Protein AF-A0A822H1P5-F1 (afdb_monomer)

Sequence (115 aa):
YIEQLISQLDALVQLPSNQDQSNKSPPELISCQTMAIGFVNLLNRLKKLLINYRNDIESLKEHCQMLTEQFRQLSEQDISQIDSTQTVLIQSHPLRLQVNHHPQSAFKPIKPDMD

Structure (mmCIF, N/CA/C/O backbone):
data_AF-A0A822H1P5-F1
#
_entry.id   AF-A0A822H1P5-F1
#
loop_
_atom_site.group_PDB
_atom_site.id
_atom_site.type_symbol
_atom_site.label_atom_id
_atom_site.label_alt_id
_atom_site.label_comp_id
_atom_site.label_asym_id
_atom_site.label_entity_id
_atom_site.label_seq_id
_atom_site.pdbx_PDB_ins_code
_atom_site.Cartn_x
_atom_site.Cartn_y
_atom_site.Cartn_z
_atom_site.occupancy
_atom_site.B_iso_or_equiv
_atom_site.auth_seq_id
_atom_site.auth_comp_id
_atom_site.auth_asym_id
_atom_site.auth_atom_id
_atom_site.pdbx_PDB_model_num
ATOM 1 N N . TYR A 1 1 ? -3.559 -3.589 -8.417 1.00 77.06 1 TYR A N 1
ATOM 2 C CA . TYR A 1 1 ? -3.377 -2.437 -9.329 1.00 77.06 1 TYR A CA 1
ATOM 3 C C . TYR A 1 1 ? -1.927 -1.947 -9.363 1.00 77.06 1 TYR A C 1
ATOM 5 O O . TYR A 1 1 ? -1.322 -2.041 -10.420 1.00 77.06 1 TYR A O 1
ATOM 13 N N . ILE A 1 2 ? -1.317 -1.514 -8.243 1.00 73.00 2 ILE A N 1
ATOM 14 C CA . ILE A 1 2 ? 0.098 -1.061 -8.227 1.00 73.00 2 ILE A CA 1
ATOM 15 C C . ILE A 1 2 ? 1.067 -2.137 -8.756 1.00 73.00 2 ILE A C 1
ATOM 17 O O . ILE A 1 2 ? 1.948 -1.83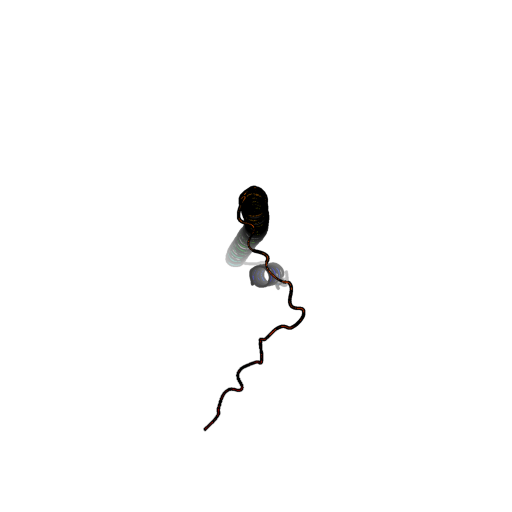1 -9.550 1.00 73.00 2 ILE A O 1
ATOM 21 N N . GLU A 1 3 ? 0.864 -3.404 -8.391 1.00 72.81 3 GLU A N 1
ATOM 22 C CA . GLU A 1 3 ? 1.672 -4.530 -8.894 1.00 72.81 3 GLU A CA 1
ATOM 23 C C . GLU A 1 3 ? 1.594 -4.707 -10.417 1.00 72.81 3 GLU A C 1
ATOM 25 O O . GLU A 1 3 ? 2.609 -4.955 -11.062 1.00 72.81 3 GLU A O 1
ATOM 30 N N . GLN A 1 4 ? 0.409 -4.523 -11.008 1.00 74.31 4 GLN A N 1
ATOM 31 C CA . GLN A 1 4 ? 0.233 -4.572 -12.463 1.00 74.31 4 GLN A CA 1
ATOM 32 C C . GLN A 1 4 ? 0.970 -3.414 -13.137 1.00 74.31 4 GLN A C 1
ATOM 34 O O . GLN A 1 4 ? 1.609 -3.616 -14.165 1.00 74.31 4 GLN A O 1
ATOM 39 N N . LEU A 1 5 ? 0.939 -2.223 -12.532 1.00 75.88 5 LEU A N 1
ATOM 40 C CA . LEU A 1 5 ? 1.655 -1.059 -13.047 1.00 75.88 5 LEU A CA 1
ATOM 41 C C . LEU A 1 5 ? 3.179 -1.260 -12.984 1.00 75.88 5 LEU A C 1
ATOM 43 O O . LEU A 1 5 ? 3.880 -0.947 -13.939 1.00 75.88 5 LEU A O 1
ATOM 47 N N . ILE A 1 6 ? 3.692 -1.846 -11.896 1.00 75.94 6 ILE A N 1
ATOM 48 C CA . ILE A 1 6 ? 5.111 -2.221 -11.771 1.00 75.94 6 ILE A CA 1
ATOM 49 C C . ILE A 1 6 ? 5.497 -3.248 -12.844 1.00 75.94 6 ILE A C 1
ATOM 51 O O . ILE A 1 6 ? 6.521 -3.086 -13.501 1.00 75.94 6 ILE A O 1
ATOM 55 N N . SER A 1 7 ? 4.664 -4.268 -13.060 1.00 74.06 7 SER A N 1
ATOM 56 C CA . SER A 1 7 ? 4.905 -5.296 -14.078 1.00 74.06 7 SER A CA 1
ATOM 57 C C . SER A 1 7 ? 4.901 -4.725 -15.505 1.00 74.06 7 SER A C 1
ATOM 59 O O . SER A 1 7 ? 5.748 -5.097 -16.315 1.00 74.06 7 SER A O 1
ATOM 61 N N . GLN A 1 8 ? 4.016 -3.768 -15.805 1.00 74.50 8 GLN A N 1
ATOM 62 C CA . GLN A 1 8 ? 4.011 -3.049 -17.084 1.00 74.50 8 GLN A CA 1
ATOM 63 C C . GLN A 1 8 ? 5.269 -2.190 -17.271 1.00 74.50 8 GLN A C 1
ATOM 65 O O . GLN A 1 8 ? 5.820 -2.149 -18.370 1.00 74.50 8 GLN A O 1
ATOM 70 N N . LEU A 1 9 ? 5.760 -1.543 -16.208 1.00 79.12 9 LEU A N 1
ATOM 71 C CA . LEU A 1 9 ? 7.025 -0.803 -16.253 1.00 79.12 9 LEU A CA 1
ATOM 72 C C . LEU A 1 9 ? 8.216 -1.731 -16.518 1.00 79.12 9 LEU A C 1
ATOM 74 O O . LEU A 1 9 ? 9.082 -1.380 -17.313 1.00 79.12 9 LEU A O 1
ATOM 78 N N . ASP A 1 10 ? 8.240 -2.923 -15.920 1.00 76.06 10 ASP A N 1
ATOM 79 C CA . ASP A 1 10 ? 9.287 -3.916 -16.185 1.00 76.06 10 ASP A CA 1
ATOM 80 C C . ASP A 1 10 ? 9.286 -4.396 -17.638 1.00 76.06 10 ASP A C 1
ATOM 82 O O . ASP A 1 10 ? 10.348 -4.473 -18.256 1.00 76.06 10 ASP A O 1
ATOM 86 N N . ALA A 1 11 ? 8.108 -4.643 -18.214 1.00 76.31 11 ALA A N 1
ATOM 87 C CA . ALA A 1 11 ? 7.982 -5.014 -19.622 1.00 76.31 11 ALA A CA 1
ATOM 88 C C . ALA A 1 11 ? 8.484 -3.905 -20.565 1.00 76.31 11 ALA A C 1
ATOM 90 O O . ALA A 1 11 ? 9.135 -4.192 -21.568 1.00 76.31 11 ALA A O 1
ATOM 91 N N . LEU A 1 12 ? 8.236 -2.635 -20.225 1.00 71.75 12 LEU A N 1
ATOM 92 C CA . LEU A 1 12 ? 8.722 -1.487 -20.997 1.00 71.75 12 LEU A CA 1
ATOM 93 C C . LEU A 1 12 ? 10.243 -1.308 -20.903 1.00 71.75 12 LEU A C 1
ATOM 95 O O . LEU A 1 12 ? 10.866 -0.893 -21.876 1.00 71.75 12 LEU A O 1
ATOM 99 N N . VAL A 1 13 ? 10.848 -1.633 -19.757 1.00 71.06 13 VAL A N 1
ATOM 100 C CA . VAL A 1 13 ? 12.308 -1.586 -19.561 1.00 71.06 13 VAL A CA 1
ATOM 101 C C . VAL A 1 13 ? 13.019 -2.746 -20.274 1.00 71.06 13 VAL A C 1
ATOM 103 O O . VAL A 1 13 ? 14.172 -2.593 -20.669 1.00 71.06 13 VAL A O 1
ATOM 106 N N . GLN A 1 14 ? 12.347 -3.887 -20.465 1.00 67.25 14 GLN A N 1
ATOM 107 C CA . GLN A 1 14 ? 12.899 -5.074 -21.134 1.00 67.25 14 GLN A CA 1
ATOM 108 C C . GLN A 1 14 ? 12.685 -5.122 -22.653 1.00 67.25 14 GLN A C 1
ATOM 110 O O . GLN A 1 14 ? 13.162 -6.064 -23.287 1.00 67.25 14 GLN A O 1
ATOM 115 N N . LEU A 1 15 ? 11.992 -4.145 -23.252 1.00 64.12 15 LEU A N 1
ATOM 116 C CA . LEU A 1 15 ? 11.840 -4.080 -24.708 1.00 64.12 15 LEU A CA 1
ATOM 117 C C . LEU A 1 15 ? 13.233 -4.112 -25.361 1.00 64.12 15 LEU A C 1
ATOM 119 O O . LEU A 1 15 ? 14.041 -3.216 -25.101 1.00 64.12 15 LEU A O 1
ATOM 123 N N . PRO A 1 16 ? 13.546 -5.138 -26.176 1.00 53.16 16 PRO A N 1
ATOM 124 C CA . PRO A 1 16 ? 14.862 -5.262 -26.765 1.00 53.16 16 PRO A CA 1
ATOM 125 C C . PRO A 1 16 ? 15.099 -4.052 -27.658 1.00 53.16 16 PRO A C 1
ATOM 127 O O . PRO A 1 16 ? 14.288 -3.723 -28.527 1.00 53.16 16 PRO A O 1
ATOM 130 N N . SER A 1 17 ? 16.236 -3.400 -27.443 1.00 55.50 17 SER A N 1
ATOM 131 C CA . SER A 1 17 ? 16.835 -2.475 -28.390 1.00 55.50 17 SER A CA 1
ATOM 132 C C . SER A 1 17 ? 17.109 -3.252 -29.682 1.00 55.50 17 SER A C 1
ATOM 134 O O . SER A 1 17 ? 18.214 -3.750 -29.878 1.00 55.50 17 SER A O 1
ATOM 136 N N . ASN A 1 18 ? 16.102 -3.423 -30.544 1.00 47.53 18 ASN A N 1
ATOM 137 C CA . ASN A 1 18 ? 16.271 -3.921 -31.906 1.00 47.53 18 ASN A CA 1
ATOM 138 C C . ASN A 1 18 ? 17.115 -2.892 -32.663 1.00 47.53 18 ASN A C 1
ATOM 140 O O . ASN A 1 18 ? 16.602 -1.997 -33.329 1.00 47.53 18 ASN A O 1
ATOM 144 N N . GLN A 1 19 ? 18.427 -2.985 -32.498 1.00 47.03 19 GLN A N 1
ATOM 145 C CA . GLN A 1 19 ? 19.407 -2.312 -33.321 1.00 47.03 19 GLN A CA 1
ATOM 146 C C . GLN A 1 19 ? 20.420 -3.366 -33.731 1.00 47.03 19 GLN A C 1
ATOM 148 O O . GLN A 1 19 ? 21.390 -3.636 -33.024 1.00 47.03 19 GLN A O 1
ATOM 153 N N . ASP A 1 20 ? 20.149 -3.960 -34.892 1.00 49.91 20 ASP A N 1
ATOM 154 C CA . ASP A 1 20 ? 21.178 -4.482 -35.780 1.00 49.91 20 ASP A CA 1
ATOM 155 C C . ASP A 1 20 ? 22.349 -3.490 -35.789 1.00 49.91 20 ASP A C 1
ATOM 157 O O . ASP A 1 20 ? 22.258 -2.383 -36.325 1.00 49.91 20 ASP A O 1
ATOM 161 N N . GLN A 1 21 ? 23.450 -3.864 -35.137 1.00 50.34 21 GLN A N 1
ATOM 162 C CA . GLN A 1 21 ? 24.689 -3.089 -35.077 1.00 50.34 21 GLN A CA 1
ATOM 163 C C . GLN A 1 21 ? 25.482 -3.232 -36.383 1.00 50.34 21 GLN A C 1
ATOM 165 O O . GLN A 1 21 ? 26.663 -3.573 -36.387 1.00 50.34 21 GLN A O 1
ATOM 170 N N . SER A 1 22 ? 24.834 -2.984 -37.515 1.00 50.25 22 SER A N 1
ATOM 171 C CA . SER A 1 22 ? 25.452 -3.056 -38.831 1.00 50.25 22 SER A CA 1
ATOM 172 C C . SER A 1 22 ? 25.399 -1.681 -39.491 1.00 50.25 22 SER A C 1
ATOM 174 O O . SER A 1 22 ? 24.389 -1.291 -40.069 1.00 50.25 22 SER A O 1
ATOM 176 N N . ASN A 1 23 ? 26.556 -1.015 -39.451 1.00 51.44 23 ASN A N 1
ATOM 177 C CA . ASN A 1 23 ? 26.976 0.158 -40.227 1.00 51.44 23 ASN A CA 1
ATOM 178 C C . ASN A 1 23 ? 26.650 1.551 -39.655 1.00 51.44 23 ASN A C 1
ATOM 180 O O . ASN A 1 23 ? 25.568 2.090 -39.833 1.00 51.44 23 ASN A O 1
ATOM 184 N N . LYS A 1 24 ? 27.690 2.149 -39.045 1.00 56.41 24 LYS A N 1
ATOM 185 C CA . LYS A 1 24 ? 27.957 3.592 -38.853 1.00 56.41 24 LYS A CA 1
ATOM 186 C C . LYS A 1 24 ? 26.716 4.491 -38.729 1.00 56.41 24 LYS A C 1
ATOM 188 O O . LYS A 1 24 ? 26.223 5.040 -39.708 1.00 56.41 24 LYS A O 1
ATOM 193 N N . SER A 1 25 ? 26.289 4.716 -37.495 1.00 55.94 25 SER A N 1
ATOM 194 C CA . SER A 1 25 ? 25.139 5.554 -37.167 1.00 55.94 25 SER A CA 1
ATOM 195 C C . SER A 1 25 ? 25.461 7.067 -37.216 1.00 55.94 25 SER A C 1
ATOM 197 O O . SER A 1 25 ? 26.453 7.480 -36.613 1.00 55.94 25 SER A O 1
ATOM 199 N N . PRO A 1 26 ? 24.638 7.915 -37.868 1.00 59.31 26 PRO A N 1
ATOM 200 C CA . PRO A 1 26 ? 24.741 9.382 -37.835 1.00 59.31 26 PRO A CA 1
ATOM 201 C C . PRO A 1 26 ? 24.557 9.954 -36.410 1.00 59.31 26 PRO A C 1
ATOM 203 O O . PRO A 1 26 ? 24.000 9.266 -35.551 1.00 59.31 26 PRO A O 1
ATOM 206 N N . PRO A 1 27 ? 24.936 11.222 -36.136 1.00 60.44 27 PRO A N 1
ATOM 207 C CA . PRO A 1 27 ? 24.768 11.866 -34.820 1.00 60.44 27 PRO A CA 1
ATOM 208 C C . PRO A 1 27 ? 23.331 11.823 -34.257 1.00 60.44 27 PRO A C 1
ATOM 210 O O . PRO A 1 27 ? 23.144 11.823 -33.041 1.00 60.44 27 PRO A O 1
ATOM 213 N N . GLU A 1 28 ? 22.316 11.711 -35.114 1.00 59.31 28 GLU A N 1
ATOM 214 C CA . GLU A 1 28 ? 20.903 11.558 -34.730 1.00 59.31 28 GLU A CA 1
ATOM 215 C C . GLU A 1 28 ? 20.600 10.228 -34.016 1.00 59.31 28 GLU A C 1
ATOM 217 O O . GLU A 1 28 ? 19.729 10.159 -33.154 1.00 59.31 28 GLU A O 1
ATOM 222 N N . LEU A 1 29 ? 21.349 9.162 -34.305 1.00 61.62 29 LEU A N 1
ATOM 223 C CA . LEU A 1 29 ? 21.161 7.866 -33.647 1.00 61.62 29 LEU A CA 1
ATOM 224 C C . LEU A 1 29 ? 21.704 7.874 -32.210 1.00 61.62 29 LEU A C 1
ATOM 226 O O . LEU A 1 29 ? 21.119 7.244 -31.330 1.00 61.62 29 LEU A O 1
ATOM 230 N N . ILE A 1 30 ? 22.767 8.643 -31.951 1.00 62.47 30 ILE A N 1
ATOM 231 C CA . ILE A 1 30 ? 23.324 8.845 -30.604 1.00 62.47 30 ILE A CA 1
ATOM 232 C C . ILE A 1 30 ? 22.355 9.673 -29.744 1.00 62.47 30 ILE A C 1
ATOM 234 O O . ILE A 1 30 ? 22.167 9.376 -28.559 1.00 62.47 30 ILE A O 1
ATOM 238 N N . SER A 1 31 ? 21.689 10.680 -30.325 1.00 66.31 31 SER A N 1
ATOM 239 C CA . SER A 1 31 ? 20.685 11.471 -29.598 1.00 66.31 31 SER A CA 1
ATOM 240 C C . SER A 1 31 ? 19.451 10.629 -29.241 1.00 66.31 31 SER A C 1
ATOM 242 O O . SER A 1 31 ? 19.003 10.660 -28.092 1.00 66.31 31 SER A O 1
ATOM 244 N N . CYS A 1 32 ? 18.970 9.787 -30.164 1.00 66.44 32 CYS A N 1
ATOM 245 C CA . CYS A 1 32 ? 17.884 8.836 -29.913 1.00 66.44 32 CYS A CA 1
ATOM 246 C C . CYS A 1 32 ? 18.239 7.800 -28.835 1.00 66.44 32 CYS A C 1
ATOM 248 O O . CYS A 1 32 ? 17.425 7.536 -27.950 1.00 66.44 32 CYS A O 1
ATOM 250 N N . GLN A 1 33 ? 19.462 7.258 -28.845 1.00 68.88 33 GLN A N 1
ATOM 251 C CA . GLN A 1 33 ? 19.938 6.348 -27.794 1.00 68.88 33 GLN A CA 1
ATOM 252 C C . GLN A 1 33 ? 20.005 7.039 -26.423 1.00 68.88 33 GLN A C 1
ATOM 254 O O . GLN A 1 33 ? 19.584 6.467 -25.418 1.00 68.88 33 GLN A O 1
ATOM 259 N N . THR A 1 34 ? 20.461 8.293 -26.374 1.00 75.31 34 THR A N 1
ATOM 260 C CA . THR A 1 34 ? 20.528 9.076 -25.128 1.00 75.31 34 THR A CA 1
ATOM 261 C C . THR A 1 34 ? 19.130 9.342 -24.554 1.00 75.31 34 THR A C 1
ATOM 263 O O . THR A 1 34 ? 18.917 9.188 -23.349 1.00 75.31 34 THR A O 1
ATOM 266 N N . MET A 1 35 ? 18.151 9.669 -25.406 1.00 73.62 35 MET A N 1
ATOM 267 C CA . MET A 1 35 ? 16.749 9.826 -24.997 1.00 73.62 35 MET A CA 1
ATOM 268 C C . MET A 1 35 ? 16.135 8.514 -24.496 1.00 73.62 35 MET A C 1
ATOM 270 O O . MET A 1 35 ? 15.454 8.522 -23.471 1.00 73.62 35 MET A O 1
ATOM 274 N N . ALA A 1 36 ? 16.416 7.385 -25.157 1.00 75.56 36 ALA A N 1
ATOM 275 C CA . ALA A 1 36 ? 15.936 6.070 -24.731 1.00 75.56 36 ALA A CA 1
ATOM 276 C C . ALA A 1 36 ? 16.476 5.680 -23.342 1.00 75.56 36 ALA A C 1
ATOM 278 O O . ALA A 1 36 ? 15.710 5.265 -22.472 1.00 75.56 36 ALA A O 1
ATOM 279 N N . ILE A 1 37 ? 17.771 5.902 -23.088 1.00 76.50 37 ILE A N 1
ATOM 280 C CA . ILE A 1 37 ? 18.382 5.692 -21.764 1.00 76.50 37 ILE A CA 1
ATOM 281 C C . ILE A 1 37 ? 17.734 6.609 -20.714 1.00 76.50 37 ILE A C 1
ATOM 283 O O . ILE A 1 37 ? 17.415 6.168 -19.607 1.00 76.50 37 ILE A O 1
ATOM 287 N N . GLY A 1 38 ? 17.501 7.882 -21.055 1.00 76.75 38 GLY A N 1
ATOM 288 C CA . GLY A 1 38 ? 16.803 8.836 -20.188 1.00 76.75 38 GLY A CA 1
ATOM 289 C C . GLY A 1 38 ? 15.390 8.378 -19.816 1.00 76.75 38 GLY A C 1
ATOM 290 O O . GLY A 1 38 ? 15.001 8.452 -18.649 1.00 76.75 38 GLY A O 1
ATOM 291 N N . PHE A 1 39 ? 14.652 7.833 -20.784 1.00 80.69 39 PHE A N 1
ATOM 292 C CA . PHE A 1 39 ? 13.308 7.302 -20.580 1.00 80.69 39 PHE A CA 1
ATOM 293 C C . PHE A 1 39 ? 13.306 6.070 -19.665 1.00 80.69 39 PHE A C 1
ATOM 295 O O . PHE A 1 39 ? 12.559 6.036 -18.688 1.00 80.69 39 PHE A O 1
ATOM 302 N N . VAL A 1 40 ? 14.206 5.106 -19.890 1.00 80.69 40 VAL A N 1
ATOM 303 C CA . VAL A 1 40 ? 14.365 3.924 -19.019 1.00 80.69 40 VAL A CA 1
ATOM 304 C C . VAL A 1 40 ? 14.694 4.329 -17.578 1.00 80.69 40 VAL A C 1
ATOM 306 O O . VAL A 1 40 ? 14.127 3.789 -16.625 1.00 80.69 40 VAL A O 1
ATOM 309 N N . ASN A 1 41 ? 15.561 5.327 -17.388 1.00 79.44 41 ASN A N 1
ATOM 310 C CA . ASN A 1 41 ? 15.873 5.853 -16.059 1.00 79.44 41 ASN A CA 1
ATOM 311 C C . ASN A 1 41 ? 14.649 6.470 -15.368 1.00 79.44 41 ASN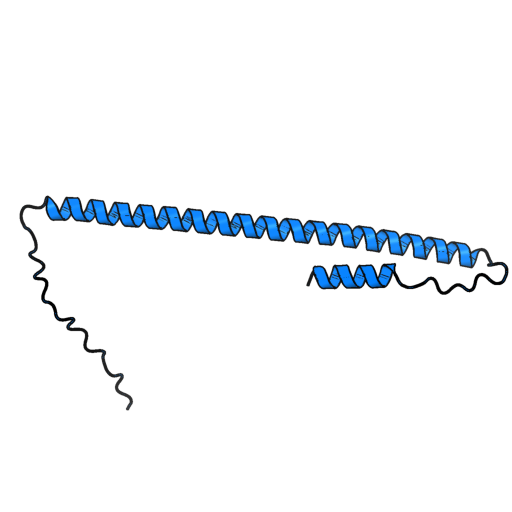 A C 1
ATOM 313 O O . ASN A 1 41 ? 14.475 6.290 -14.159 1.00 79.44 41 ASN A O 1
ATOM 317 N N . LEU A 1 42 ? 13.790 7.170 -16.113 1.00 83.44 42 LEU A N 1
ATOM 318 C CA . LEU A 1 42 ? 12.545 7.722 -15.584 1.00 83.44 42 LEU A CA 1
ATOM 319 C C . LEU A 1 42 ? 11.563 6.611 -15.181 1.00 83.44 42 LEU A C 1
ATOM 321 O O . LEU A 1 42 ? 11.019 6.664 -14.078 1.00 83.44 42 LEU A O 1
ATOM 325 N N . LEU A 1 43 ? 11.397 5.577 -16.015 1.00 85.19 43 LEU A N 1
ATOM 326 C CA . LEU A 1 43 ? 10.553 4.416 -15.701 1.00 85.19 43 LEU A CA 1
ATOM 327 C C . LEU A 1 43 ? 11.039 3.691 -14.439 1.00 85.19 43 LEU A C 1
ATOM 329 O O . LEU A 1 43 ? 10.240 3.370 -13.560 1.00 85.19 43 LEU A O 1
ATOM 333 N N . ASN A 1 44 ? 12.354 3.515 -14.288 1.00 81.38 44 ASN A N 1
ATOM 334 C CA . ASN A 1 44 ? 12.945 2.916 -13.091 1.00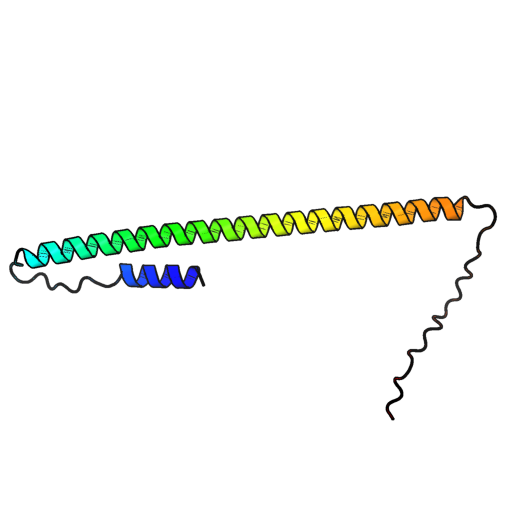 81.38 44 ASN A CA 1
ATOM 335 C C . ASN A 1 44 ? 12.708 3.759 -11.827 1.00 81.38 44 ASN A C 1
ATOM 337 O O . ASN A 1 44 ? 12.455 3.208 -10.751 1.00 81.38 44 ASN A O 1
ATOM 341 N N . ARG A 1 45 ? 12.765 5.094 -11.930 1.00 86.94 45 ARG A N 1
ATOM 342 C CA . ARG A 1 45 ? 12.428 5.994 -10.812 1.00 86.94 45 ARG A CA 1
ATOM 343 C C . ARG A 1 45 ? 10.952 5.886 -10.437 1.00 86.94 45 ARG A C 1
ATOM 345 O O . ARG A 1 45 ? 10.644 5.767 -9.254 1.00 86.94 45 ARG A O 1
ATOM 352 N N . LEU A 1 46 ? 10.061 5.869 -11.429 1.00 87.50 46 LEU A N 1
ATOM 353 C CA . LEU A 1 46 ? 8.625 5.707 -11.212 1.00 87.50 46 LEU A CA 1
ATOM 354 C C . LEU A 1 46 ? 8.305 4.360 -10.551 1.00 87.50 46 LEU A C 1
ATOM 356 O O . LEU A 1 46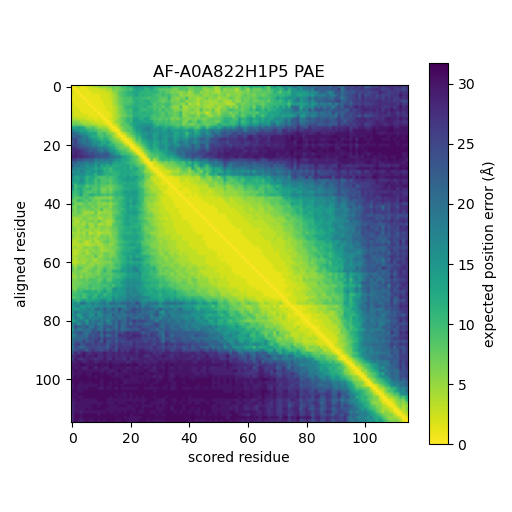 ? 7.554 4.315 -9.580 1.00 87.50 46 LEU A O 1
ATOM 360 N N . LYS A 1 47 ? 8.939 3.273 -11.008 1.00 84.44 47 LYS A N 1
ATOM 361 C CA . LYS A 1 47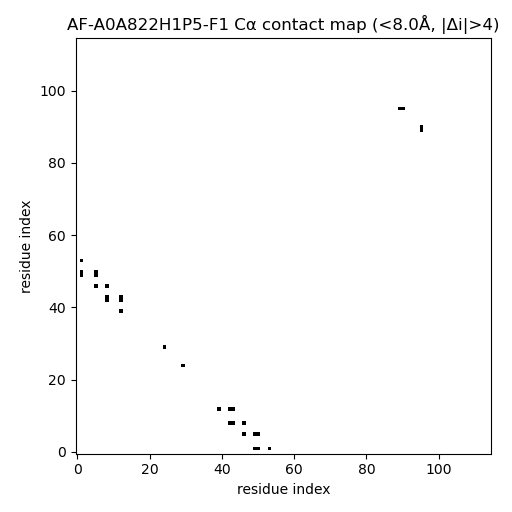 ? 8.808 1.944 -10.400 1.00 84.44 47 LYS A CA 1
ATOM 362 C C . LYS A 1 47 ? 9.191 1.960 -8.918 1.00 84.44 47 LYS A C 1
ATOM 364 O O . LYS A 1 47 ? 8.436 1.450 -8.094 1.00 84.44 47 LYS A O 1
ATOM 369 N N . LYS A 1 48 ? 10.332 2.561 -8.562 1.00 89.25 48 LYS A N 1
ATOM 370 C CA . LYS A 1 48 ? 10.757 2.682 -7.154 1.00 89.25 48 LYS A CA 1
ATOM 371 C C . LYS A 1 48 ? 9.738 3.450 -6.314 1.00 89.25 48 LYS A C 1
ATOM 373 O O . LYS A 1 48 ? 9.410 3.012 -5.217 1.00 89.25 48 LYS A O 1
ATOM 378 N N . LEU A 1 49 ? 9.213 4.555 -6.842 1.00 90.69 49 LEU A N 1
ATOM 379 C CA . LEU A 1 49 ? 8.205 5.360 -6.154 1.00 90.69 49 LEU A CA 1
ATOM 380 C C . LEU A 1 49 ? 6.931 4.546 -5.870 1.00 90.69 49 LEU A C 1
ATOM 382 O O . LEU A 1 49 ? 6.410 4.577 -4.761 1.00 90.69 49 LEU A O 1
ATOM 386 N N . LEU A 1 50 ? 6.466 3.769 -6.849 1.00 90.56 50 LEU A N 1
ATOM 387 C CA . LEU A 1 50 ? 5.285 2.912 -6.708 1.00 90.56 50 LEU A CA 1
ATOM 388 C C . LEU A 1 50 ? 5.481 1.787 -5.692 1.00 90.56 50 LEU A C 1
ATOM 390 O O . LEU A 1 50 ? 4.554 1.471 -4.950 1.00 90.56 50 LEU A O 1
ATOM 394 N N . ILE A 1 51 ? 6.677 1.195 -5.643 1.00 89.31 51 ILE A N 1
ATOM 395 C CA . ILE A 1 51 ? 7.022 0.193 -4.627 1.00 89.31 51 ILE A CA 1
ATOM 396 C C . ILE A 1 51 ? 6.961 0.816 -3.231 1.00 89.31 51 ILE A C 1
ATOM 398 O O . ILE A 1 51 ? 6.356 0.227 -2.339 1.00 89.31 51 ILE A O 1
ATOM 402 N N . ASN A 1 52 ? 7.525 2.013 -3.055 1.00 92.50 52 ASN A N 1
ATOM 403 C CA . ASN A 1 52 ? 7.482 2.708 -1.770 1.00 92.50 52 ASN A CA 1
ATOM 404 C C . ASN A 1 52 ? 6.038 2.997 -1.344 1.00 92.50 52 ASN A C 1
ATOM 406 O O . ASN A 1 52 ? 5.647 2.599 -0.255 1.00 92.50 52 ASN A O 1
ATOM 410 N N . TYR A 1 53 ? 5.213 3.557 -2.236 1.00 93.25 53 TYR A N 1
ATOM 411 C CA . TYR A 1 53 ? 3.803 3.802 -1.926 1.00 93.25 53 TYR A CA 1
ATOM 412 C C . TYR A 1 53 ? 3.033 2.528 -1.576 1.00 93.25 53 TYR A C 1
ATOM 414 O O . TYR A 1 53 ? 2.185 2.554 -0.689 1.00 93.25 53 TYR A O 1
ATOM 422 N N . ARG A 1 54 ? 3.315 1.402 -2.242 1.00 92.62 54 ARG A N 1
ATOM 423 C CA . ARG A 1 54 ? 2.709 0.112 -1.882 1.00 92.62 54 ARG A CA 1
ATOM 424 C C . ARG A 1 54 ? 3.072 -0.289 -0.454 1.00 92.62 54 ARG A C 1
ATOM 426 O O . ARG A 1 54 ? 2.188 -0.696 0.291 1.00 92.62 54 ARG A O 1
ATOM 433 N N . ASN A 1 55 ? 4.343 -0.163 -0.084 1.00 93.88 55 ASN A N 1
ATOM 434 C CA . ASN A 1 55 ? 4.808 -0.513 1.255 1.00 93.88 55 ASN A CA 1
ATOM 435 C C . ASN A 1 55 ? 4.196 0.408 2.321 1.00 93.88 55 ASN A C 1
ATOM 437 O O . ASN A 1 55 ? 3.749 -0.079 3.355 1.00 93.88 55 ASN A O 1
ATOM 441 N N . ASP A 1 56 ? 4.109 1.711 2.043 1.00 94.62 56 ASP A N 1
ATOM 442 C CA . ASP A 1 56 ? 3.490 2.684 2.948 1.00 94.62 56 ASP A CA 1
ATOM 443 C C . ASP A 1 56 ? 1.998 2.381 3.169 1.00 94.62 56 ASP A C 1
ATOM 445 O O . ASP A 1 56 ? 1.504 2.454 4.294 1.00 94.62 56 ASP A O 1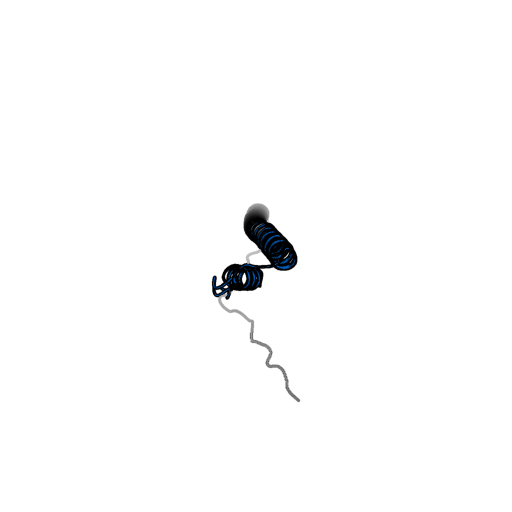
ATOM 449 N N . ILE A 1 57 ? 1.277 1.992 2.109 1.00 94.62 57 ILE A N 1
ATOM 450 C CA . ILE A 1 57 ? -0.139 1.602 2.192 1.00 94.62 57 ILE A CA 1
ATOM 451 C C . ILE A 1 57 ? -0.321 0.333 3.031 1.00 94.62 57 ILE A C 1
ATOM 453 O O . ILE A 1 57 ? -1.223 0.293 3.868 1.00 94.62 57 ILE A O 1
ATOM 457 N N . GLU A 1 58 ? 0.506 -0.697 2.830 1.00 94.50 58 GLU A N 1
ATOM 458 C CA . GLU A 1 58 ? 0.417 -1.924 3.637 1.00 94.50 58 GLU A CA 1
ATOM 459 C C . GLU A 1 58 ? 0.746 -1.648 5.111 1.00 94.50 58 GLU A C 1
ATOM 461 O O . GLU A 1 58 ? -0.009 -2.064 5.986 1.00 94.50 58 GLU A O 1
ATOM 466 N N . SER A 1 59 ? 1.778 -0.847 5.398 1.00 96.44 59 SER A N 1
ATOM 467 C CA . SER A 1 59 ? 2.093 -0.435 6.774 1.00 96.44 59 SER A CA 1
ATOM 468 C C . SER A 1 59 ? 0.940 0.337 7.427 1.00 96.44 59 SER A C 1
ATOM 470 O O . SER 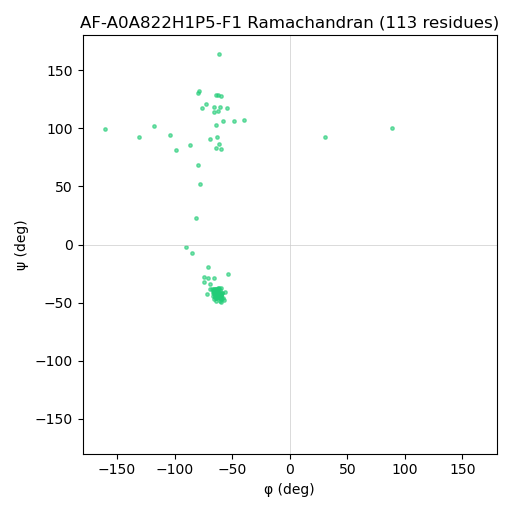A 1 59 ? 0.585 0.082 8.579 1.00 96.44 59 SER A O 1
ATOM 472 N N . LEU A 1 60 ? 0.296 1.251 6.693 1.00 96.75 60 LEU A N 1
ATOM 473 C CA . LEU A 1 60 ? -0.869 1.978 7.196 1.00 96.75 60 LEU A CA 1
ATOM 474 C C . LEU A 1 60 ? -2.043 1.037 7.495 1.00 96.75 60 LEU A C 1
ATOM 476 O O . LEU A 1 60 ? -2.720 1.192 8.512 1.00 96.75 60 LEU A O 1
ATOM 480 N N . LYS A 1 61 ? -2.279 0.046 6.634 1.00 96.69 61 LYS A N 1
ATOM 481 C CA . LYS A 1 61 ? -3.331 -0.957 6.824 1.00 96.69 61 LYS A CA 1
ATOM 482 C C . LYS A 1 61 ? -3.086 -1.799 8.076 1.00 96.69 61 LYS A C 1
ATOM 484 O O . LYS A 1 61 ? -4.025 -1.999 8.845 1.00 96.69 61 LYS A O 1
ATOM 489 N N . GLU A 1 62 ? -1.850 -2.236 8.309 1.00 96.81 62 GLU A N 1
ATOM 490 C CA . GLU A 1 62 ? -1.458 -2.944 9.535 1.00 96.81 62 GLU A CA 1
ATOM 491 C C . GLU A 1 62 ? -1.699 -2.079 10.781 1.00 96.81 62 GLU A C 1
ATOM 493 O O . GLU A 1 62 ? -2.319 -2.536 11.745 1.00 96.81 62 GLU A O 1
ATOM 498 N N . HIS A 1 63 ? -1.310 -0.800 10.747 1.00 96.81 63 HIS A N 1
ATOM 499 C CA . HIS A 1 63 ? -1.580 0.132 11.846 1.00 96.81 63 HIS A CA 1
ATOM 500 C C . HIS A 1 63 ? -3.081 0.313 12.114 1.00 96.81 63 HIS A C 1
ATOM 502 O O . HIS A 1 63 ? -3.508 0.282 13.269 1.00 96.81 63 HIS A O 1
ATOM 508 N N . CYS A 1 64 ? -3.905 0.468 11.075 1.00 96.69 64 CYS A N 1
ATOM 509 C CA . CYS A 1 64 ? -5.357 0.578 11.233 1.00 96.69 64 CYS A CA 1
ATOM 510 C C . CYS A 1 64 ? -5.979 -0.693 11.832 1.00 96.69 64 CYS A C 1
ATOM 512 O O . CYS A 1 64 ? -6.884 -0.598 12.665 1.00 96.69 64 CYS A O 1
ATOM 514 N N . GLN A 1 65 ? -5.496 -1.874 11.436 1.00 96.50 65 GLN A N 1
ATOM 515 C CA . GLN A 1 65 ? -5.939 -3.148 12.007 1.00 96.50 65 GLN A CA 1
ATOM 516 C C . GLN A 1 65 ? -5.573 -3.258 13.488 1.00 96.50 65 GLN A C 1
ATOM 518 O O . GLN A 1 65 ? -6.429 -3.605 14.299 1.00 96.50 65 GLN A O 1
ATOM 523 N N . MET A 1 66 ? -4.343 -2.893 13.855 1.00 96.19 66 MET A N 1
ATOM 524 C CA . MET A 1 66 ? -3.905 -2.870 15.251 1.00 96.19 66 MET A CA 1
ATOM 525 C C . MET A 1 66 ? -4.766 -1.925 16.097 1.00 96.19 66 MET A C 1
ATOM 527 O O . MET A 1 66 ? -5.218 -2.312 17.171 1.00 96.19 66 MET A O 1
ATOM 531 N N . LEU A 1 67 ? -5.033 -0.708 15.610 1.00 95.62 67 LEU A N 1
ATOM 532 C CA . LEU A 1 67 ? -5.897 0.243 16.314 1.00 95.62 67 LEU A CA 1
ATOM 533 C C . LEU A 1 67 ? -7.317 -0.304 16.483 1.00 95.62 67 LEU A C 1
ATOM 535 O O . LEU A 1 67 ? -7.896 -0.184 17.557 1.00 95.62 67 LEU A O 1
ATOM 539 N N . THR A 1 68 ? -7.866 -0.945 15.450 1.00 94.94 68 THR A N 1
ATOM 540 C CA . THR A 1 68 ? -9.199 -1.562 15.512 1.00 94.94 68 THR A CA 1
ATOM 541 C C . THR A 1 68 ? -9.256 -2.660 16.575 1.00 94.94 68 THR A C 1
ATOM 543 O O . THR A 1 68 ? -10.208 -2.712 17.350 1.00 94.94 68 THR A O 1
ATOM 546 N N . GLU A 1 69 ? -8.224 -3.500 16.660 1.00 94.12 69 GLU A N 1
ATOM 547 C CA . GLU A 1 69 ? -8.139 -4.546 17.680 1.00 94.12 69 GLU A CA 1
ATOM 548 C C . GLU A 1 69 ? -7.999 -3.962 19.094 1.00 94.12 69 GLU A C 1
ATOM 550 O O . GLU A 1 69 ? -8.665 -4.426 20.016 1.00 94.12 69 GLU A O 1
ATOM 555 N N . GLN A 1 70 ? -7.213 -2.896 19.270 1.00 92.94 70 GLN A N 1
ATOM 556 C CA . GLN A 1 70 ? -7.118 -2.187 20.551 1.00 92.94 70 GLN A CA 1
ATOM 557 C C . GLN A 1 70 ? -8.464 -1.590 20.979 1.00 92.94 70 GLN A C 1
ATOM 559 O O . GLN A 1 70 ? -8.863 -1.744 22.132 1.00 92.94 70 GLN A O 1
ATOM 564 N N . PHE A 1 71 ? -9.194 -0.952 20.058 1.00 92.44 71 PHE A N 1
ATOM 565 C CA . PHE A 1 71 ? -10.538 -0.441 20.341 1.00 92.44 71 PHE A CA 1
ATOM 566 C C . PHE A 1 71 ? -11.513 -1.563 20.702 1.00 92.44 71 PHE A C 1
ATOM 568 O O . PHE A 1 71 ? -12.295 -1.402 21.639 1.00 92.44 71 PHE A O 1
ATOM 575 N N . ARG A 1 72 ? -11.446 -2.710 20.013 1.00 91.56 72 ARG A N 1
ATOM 576 C CA . ARG A 1 72 ? -12.257 -3.889 20.343 1.00 91.56 72 ARG A CA 1
ATOM 577 C C . ARG A 1 72 ? -11.976 -4.367 21.768 1.00 91.56 72 ARG A C 1
ATOM 579 O O . ARG A 1 72 ? -12.910 -4.512 22.549 1.00 91.56 72 ARG A O 1
ATOM 586 N N . GLN A 1 73 ? -10.706 -4.535 22.130 1.00 89.62 73 GLN A N 1
ATOM 587 C CA . GLN A 1 73 ? -10.306 -4.993 23.464 1.00 89.62 73 GLN A CA 1
ATOM 588 C C . GLN A 1 73 ? -10.737 -4.028 24.574 1.00 89.62 73 GLN A C 1
ATOM 590 O O . GLN A 1 73 ? -11.280 -4.470 25.584 1.00 89.62 73 GLN A O 1
ATOM 595 N N . LEU A 1 74 ? -10.553 -2.718 24.372 1.00 87.69 74 LEU A N 1
ATOM 596 C CA . LEU A 1 74 ? -11.035 -1.701 25.311 1.00 87.69 74 LEU A CA 1
ATOM 597 C C . LEU A 1 74 ? -12.557 -1.776 25.471 1.00 87.69 74 LEU A C 1
ATOM 599 O O . LEU A 1 74 ? -13.049 -1.794 26.593 1.00 87.69 74 LEU A O 1
ATOM 603 N N . SER A 1 75 ? -13.300 -1.916 24.368 1.00 87.81 75 SER A N 1
ATOM 604 C CA . SER A 1 75 ? -14.762 -2.023 24.430 1.00 87.81 75 SER A CA 1
ATOM 605 C C . SER A 1 75 ? -15.240 -3.271 25.185 1.00 87.81 75 SER A C 1
ATOM 607 O O . SER A 1 75 ? -16.180 -3.191 25.971 1.00 87.81 75 SER A O 1
ATOM 609 N N . GLU A 1 76 ? -14.573 -4.414 25.007 1.00 87.50 76 GLU A N 1
ATOM 610 C CA . GLU A 1 76 ? -14.886 -5.653 25.729 1.00 87.50 76 GLU A CA 1
ATOM 611 C C . GLU A 1 76 ? -14.570 -5.532 27.224 1.00 87.50 76 GLU A C 1
ATOM 613 O O . GLU A 1 76 ? -15.337 -6.003 28.068 1.00 87.50 76 GLU A O 1
ATOM 618 N N . GLN A 1 77 ? -13.468 -4.857 27.561 1.00 85.94 77 GLN A N 1
ATOM 619 C CA . GLN A 1 77 ? -13.106 -4.562 28.942 1.00 85.94 77 GLN A CA 1
ATOM 620 C C . GLN A 1 77 ? -14.139 -3.646 29.610 1.00 85.94 77 GLN A C 1
ATOM 622 O O . GLN A 1 77 ? -14.572 -3.939 30.726 1.00 85.94 77 GLN A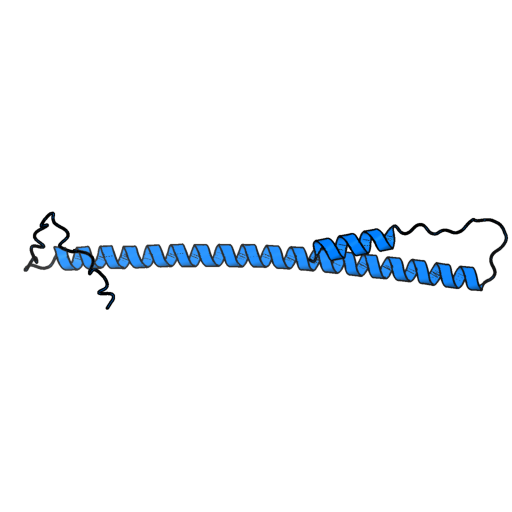 O 1
ATOM 627 N N . ASP A 1 78 ? -14.562 -2.579 28.934 1.00 84.50 78 ASP A N 1
ATOM 628 C CA . ASP A 1 78 ? -15.544 -1.628 29.458 1.00 84.50 78 ASP A CA 1
ATOM 629 C C . ASP A 1 78 ? -16.908 -2.297 29.686 1.00 84.50 78 ASP A C 1
ATOM 631 O O . ASP A 1 78 ? -17.519 -2.118 30.742 1.00 84.50 78 ASP A O 1
ATOM 635 N N . ILE A 1 79 ? -17.361 -3.142 28.750 1.00 84.19 79 ILE A N 1
ATOM 636 C CA . ILE A 1 79 ? -18.594 -3.934 28.906 1.00 84.19 79 ILE A CA 1
ATOM 637 C C . ILE A 1 79 ? -18.490 -4.857 30.129 1.00 84.19 79 ILE A C 1
ATOM 639 O O . ILE A 1 79 ? -19.385 -4.869 30.973 1.00 84.19 79 ILE A O 1
ATOM 643 N N . SER A 1 80 ? -17.372 -5.571 30.286 1.00 83.88 80 SER A N 1
ATOM 644 C CA . SER A 1 80 ? -17.137 -6.459 31.435 1.00 83.88 80 SER A CA 1
ATOM 645 C C . SER A 1 80 ? -17.124 -5.705 32.777 1.00 83.88 80 SER A C 1
ATOM 647 O O . SER A 1 80 ? -17.656 -6.177 33.791 1.00 83.88 80 SER A O 1
ATOM 649 N N . GLN A 1 81 ? -16.566 -4.491 32.804 1.00 83.81 81 GLN A N 1
ATOM 650 C CA . GLN A 1 81 ? -16.604 -3.630 33.988 1.00 83.81 81 GLN A CA 1
ATOM 651 C C . GLN A 1 81 ? -18.026 -3.175 34.330 1.00 83.81 81 GLN A C 1
ATOM 653 O O . GLN A 1 81 ? -18.399 -3.165 35.507 1.00 83.81 81 GLN A O 1
ATOM 658 N N . ILE A 1 82 ? -18.842 -2.841 33.330 1.00 83.12 82 ILE A N 1
ATOM 659 C CA . ILE A 1 82 ? -20.250 -2.489 33.542 1.00 83.12 82 ILE A CA 1
ATOM 660 C C . ILE A 1 82 ? -21.021 -3.692 34.098 1.00 83.12 82 ILE A C 1
ATOM 662 O O . ILE A 1 82 ? -21.691 -3.551 35.122 1.00 83.12 82 ILE A O 1
ATOM 666 N N . ASP A 1 83 ? -20.878 -4.872 33.494 1.00 79.75 83 ASP A N 1
ATOM 667 C CA . ASP A 1 83 ? -21.579 -6.093 33.913 1.00 79.75 83 ASP A CA 1
ATOM 668 C C . ASP A 1 83 ? -21.214 -6.506 35.346 1.00 79.75 83 ASP A C 1
ATOM 670 O O . ASP A 1 83 ? -22.085 -6.825 36.165 1.00 79.75 83 ASP A O 1
ATOM 674 N N . SER A 1 84 ? -19.925 -6.452 35.690 1.00 82.25 84 SER A N 1
ATOM 675 C CA . SER A 1 84 ? -19.459 -6.744 37.051 1.00 82.25 84 SER A CA 1
ATOM 676 C C . SER A 1 84 ? -19.966 -5.716 38.066 1.00 82.25 84 SER A C 1
ATOM 678 O O . SER A 1 84 ? -20.446 -6.098 39.137 1.00 82.25 84 SER A O 1
ATOM 680 N N . THR A 1 85 ? -19.957 -4.426 37.721 1.00 77.88 85 THR A N 1
ATOM 681 C CA . THR A 1 85 ? -20.475 -3.357 38.589 1.00 77.88 85 THR A CA 1
ATOM 682 C C . THR A 1 85 ? -21.981 -3.497 38.813 1.00 77.88 85 THR A C 1
ATOM 684 O O . THR A 1 85 ? -22.443 -3.428 39.954 1.00 77.88 85 THR A O 1
ATOM 687 N N . GLN A 1 86 ? -22.757 -3.757 37.755 1.00 70.69 86 GLN A N 1
ATOM 688 C CA . GLN A 1 86 ? -24.193 -4.022 37.865 1.00 70.69 86 GLN A CA 1
ATOM 689 C C . GLN A 1 86 ? -24.466 -5.258 38.721 1.00 70.69 86 GLN A C 1
ATOM 691 O O . GLN A 1 86 ? -25.329 -5.214 39.595 1.00 70.69 86 GLN A O 1
ATOM 696 N N . THR A 1 87 ? -23.700 -6.334 38.531 1.00 75.19 87 THR A N 1
ATOM 697 C CA . THR A 1 87 ? -23.829 -7.555 39.335 1.00 75.19 87 THR A CA 1
ATOM 698 C C . THR A 1 87 ? -23.623 -7.265 40.818 1.00 75.19 87 THR A C 1
ATOM 700 O O . THR A 1 87 ? -24.441 -7.678 41.637 1.00 75.19 87 THR A O 1
ATOM 703 N N . VAL A 1 88 ? -22.587 -6.503 41.181 1.00 75.25 88 VAL A N 1
ATOM 704 C CA . VAL A 1 88 ? -22.331 -6.115 42.578 1.00 75.25 88 VAL A CA 1
ATOM 705 C C . VAL A 1 88 ? -23.461 -5.245 43.130 1.00 75.25 88 VAL A C 1
ATOM 707 O O . VAL A 1 88 ? -23.950 -5.508 44.230 1.00 75.25 88 VAL A O 1
ATOM 710 N N . LEU A 1 89 ? -23.919 -4.240 42.380 1.00 70.75 89 LEU A N 1
ATOM 711 C CA . LEU A 1 89 ? -25.004 -3.348 42.808 1.00 70.75 89 LEU A CA 1
ATOM 712 C C . LEU A 1 89 ? -26.329 -4.098 43.006 1.00 70.75 89 LEU A C 1
ATOM 714 O O . LEU A 1 89 ? -27.024 -3.873 43.995 1.00 70.75 89 LEU A O 1
ATOM 718 N N . ILE A 1 90 ? -26.655 -5.033 42.113 1.00 65.81 90 ILE A N 1
ATOM 719 C CA . ILE A 1 90 ? -27.869 -5.853 42.202 1.00 65.81 90 ILE A CA 1
ATOM 720 C C . ILE A 1 90 ? -27.753 -6.876 43.342 1.00 65.81 90 ILE A C 1
ATOM 722 O O . ILE A 1 90 ? -28.704 -7.061 44.101 1.00 65.81 90 ILE A O 1
ATOM 726 N N . GLN A 1 91 ? -26.598 -7.530 43.512 1.00 61.62 91 GLN A N 1
ATOM 727 C CA . GLN A 1 91 ? -26.396 -8.541 44.560 1.00 61.62 91 GLN A CA 1
ATOM 728 C C . GLN A 1 91 ? -26.332 -7.953 45.974 1.00 61.62 91 GLN A C 1
ATOM 730 O O . GLN A 1 91 ? -26.705 -8.642 46.930 1.00 61.62 91 GLN A O 1
ATOM 735 N N . SER A 1 92 ? -25.875 -6.705 46.103 1.00 65.81 92 SER A N 1
ATOM 736 C CA . SER A 1 92 ? -25.810 -5.966 47.369 1.00 65.81 92 SER A CA 1
ATOM 737 C C . SER A 1 92 ? -27.121 -5.262 47.742 1.00 65.81 92 SER A C 1
ATOM 739 O O . SER A 1 92 ? -27.243 -4.767 48.863 1.00 65.81 92 SER A O 1
ATOM 741 N N . HIS A 1 93 ? -28.126 -5.246 46.857 1.00 59.03 93 HIS A N 1
ATOM 742 C CA . HIS A 1 93 ? -29.431 -4.656 47.150 1.00 59.03 93 HIS A CA 1
ATOM 743 C C . HIS A 1 93 ? -30.328 -5.595 47.990 1.00 59.03 93 HIS A C 1
ATOM 745 O O . HIS A 1 93 ? -30.514 -6.762 47.634 1.00 59.03 93 HIS A O 1
ATOM 751 N N . PRO A 1 94 ? -30.928 -5.108 49.098 1.00 55.38 94 PRO A N 1
ATOM 752 C CA . PRO A 1 94 ? -31.692 -5.936 50.042 1.00 55.38 94 PRO A CA 1
ATOM 753 C C . PRO A 1 94 ? -33.043 -6.433 49.494 1.00 55.38 94 PRO A C 1
ATOM 755 O O . PRO A 1 94 ? -33.575 -7.426 49.981 1.00 55.38 94 PRO A O 1
ATOM 758 N N . LEU A 1 95 ? -33.582 -5.792 48.453 1.00 58.84 95 LEU A N 1
ATOM 759 C CA . LEU A 1 95 ? -34.756 -6.249 47.703 1.00 58.84 95 LEU A CA 1
ATOM 760 C C . LEU A 1 95 ? -34.286 -6.961 46.429 1.00 58.84 95 LEU A C 1
ATOM 762 O O . LEU A 1 95 ? -34.232 -6.371 45.352 1.00 58.84 95 LEU A O 1
ATOM 766 N N . ARG A 1 96 ? -33.901 -8.234 46.551 1.00 56.41 96 ARG A N 1
ATOM 767 C CA . ARG A 1 96 ? -33.557 -9.056 45.385 1.00 56.41 96 ARG A CA 1
ATOM 768 C C . ARG A 1 96 ? -34.801 -9.266 44.523 1.00 56.41 96 ARG A C 1
ATOM 770 O O . ARG A 1 96 ? -35.752 -9.912 44.959 1.00 56.41 96 ARG A O 1
ATOM 777 N N . LEU A 1 97 ? -34.769 -8.791 43.280 1.00 56.16 97 LEU A N 1
ATOM 778 C CA . LEU A 1 97 ? -35.661 -9.290 42.237 1.00 56.16 97 LEU A CA 1
ATOM 779 C C . LEU A 1 97 ? -35.311 -10.766 42.008 1.00 56.16 97 LEU A C 1
ATOM 781 O O . LEU A 1 97 ? -34.290 -11.081 41.399 1.00 56.16 97 LEU A O 1
ATOM 785 N N . GLN A 1 98 ? -36.133 -11.680 42.531 1.00 51.59 98 GLN A N 1
ATOM 786 C CA . GLN A 1 98 ? -36.114 -13.076 42.103 1.00 51.59 98 GLN A CA 1
ATOM 787 C C . GLN A 1 98 ? -36.518 -13.110 40.630 1.00 51.59 98 GLN A C 1
ATOM 789 O O . GLN A 1 98 ? -37.700 -13.162 40.289 1.00 51.59 98 GLN A O 1
ATOM 794 N N . VAL A 1 99 ? -35.528 -13.064 39.741 1.00 56.34 99 VAL A N 1
ATOM 795 C CA . VAL A 1 99 ? -35.725 -13.469 38.354 1.00 56.34 99 VAL A CA 1
ATOM 796 C C . VAL A 1 99 ? -35.915 -14.979 38.401 1.00 56.34 99 VAL A C 1
ATOM 798 O O . VAL A 1 99 ? -34.953 -15.743 38.421 1.00 56.34 99 VAL A O 1
ATOM 801 N N . ASN A 1 100 ? -37.168 -15.416 38.521 1.00 49.41 100 ASN A N 1
ATOM 802 C CA . ASN A 1 100 ? -37.514 -16.817 38.351 1.00 49.41 100 ASN A CA 1
ATOM 803 C C . ASN A 1 100 ? -37.051 -17.215 36.949 1.00 49.41 100 ASN A C 1
ATOM 805 O O . ASN A 1 100 ? -37.653 -16.812 35.954 1.00 49.41 100 ASN A O 1
ATOM 809 N N . HIS A 1 101 ? -35.963 -17.984 36.873 1.00 47.81 101 HIS A N 1
ATOM 810 C CA . HIS A 1 101 ? -35.573 -18.698 35.668 1.00 47.81 101 HIS A CA 1
ATOM 811 C C . HIS A 1 101 ? -36.693 -19.680 35.330 1.00 47.81 101 HIS A C 1
ATOM 813 O O . HIS A 1 101 ? -36.689 -20.832 35.755 1.00 47.81 101 HIS A O 1
ATOM 819 N N . HIS A 1 102 ? -37.691 -19.211 34.589 1.00 47.31 102 HIS A N 1
ATOM 820 C CA . HIS A 1 102 ? -38.601 -20.097 33.899 1.00 47.31 102 HIS A CA 1
ATOM 821 C C . HIS A 1 102 ? -37.847 -20.619 32.669 1.00 47.31 102 HIS A C 1
ATOM 823 O O . HIS A 1 102 ? -37.437 -19.813 31.827 1.00 47.31 102 HIS A O 1
ATOM 829 N N . PRO A 1 103 ? -37.600 -21.934 32.544 1.00 52.34 103 PRO A N 1
ATOM 830 C CA . PRO A 1 103 ? -36.930 -22.492 31.384 1.00 52.34 103 PRO A CA 1
ATOM 831 C C . PRO A 1 103 ? -37.962 -22.617 30.265 1.00 52.34 103 PRO A C 1
ATOM 833 O O . PRO A 1 103 ? -38.387 -23.713 29.935 1.00 52.34 103 PRO A O 1
ATOM 836 N N . GLN A 1 104 ? -38.436 -21.497 29.725 1.00 52.88 104 GLN A N 1
ATOM 837 C CA . GLN A 1 104 ? -39.249 -21.478 28.514 1.00 52.88 104 GLN A CA 1
ATOM 838 C C . GLN A 1 104 ? -39.196 -20.077 27.915 1.00 52.88 104 GLN A C 1
ATOM 840 O O . GLN A 1 104 ? -39.884 -19.154 28.344 1.00 52.88 104 GLN A O 1
ATOM 845 N N . SER A 1 105 ? -38.333 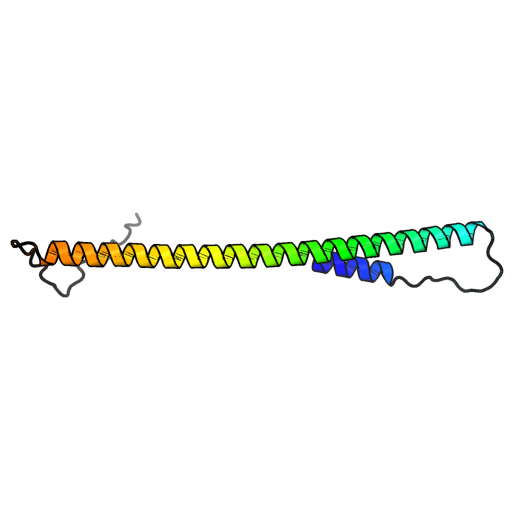-19.939 26.908 1.00 53.84 105 SER A N 1
ATOM 846 C CA . SER A 1 105 ? -38.396 -18.858 25.932 1.00 53.84 105 SER A CA 1
ATOM 847 C C . SER A 1 105 ? -39.833 -18.746 25.421 1.00 53.84 105 SER A C 1
ATOM 849 O O . SER A 1 105 ? -40.304 -19.588 24.658 1.00 53.84 105 SER A O 1
ATOM 851 N N . ALA A 1 106 ? -40.538 -17.706 25.859 1.00 53.38 106 ALA A N 1
ATOM 852 C CA . ALA A 1 106 ? -41.846 -17.328 25.340 1.00 53.38 106 ALA A CA 1
ATOM 853 C C . ALA A 1 106 ? -41.724 -16.510 24.039 1.00 53.38 106 ALA A C 1
ATOM 855 O O . ALA A 1 106 ? -42.639 -15.770 23.686 1.00 53.38 106 ALA A O 1
ATOM 856 N N . PHE A 1 107 ? -40.612 -16.634 23.305 1.00 51.59 107 PHE A N 1
ATOM 857 C CA . PHE A 1 107 ? -40.495 -16.078 21.962 1.00 51.59 107 PHE A CA 1
ATOM 858 C C . PHE A 1 107 ? -41.041 -17.096 20.957 1.00 51.59 107 PHE A C 1
ATOM 860 O O . PHE A 1 107 ? -40.314 -17.910 20.390 1.00 51.59 107 PHE A O 1
ATOM 867 N N . LYS A 1 108 ? -42.358 -17.063 20.732 1.00 59.66 108 LYS A N 1
ATOM 868 C CA . LYS A 1 108 ? -42.900 -17.558 19.463 1.00 59.66 108 LYS A CA 1
ATOM 869 C C . LYS A 1 108 ? -42.536 -16.519 18.396 1.00 59.66 108 LYS A C 1
ATOM 871 O O . LYS A 1 108 ? -42.928 -15.365 18.561 1.00 59.66 108 LYS A O 1
ATOM 876 N N . PRO A 1 109 ? -41.798 -16.872 17.329 1.00 63.62 109 PRO A N 1
ATOM 877 C CA . PRO A 1 109 ? -41.590 -15.952 16.223 1.00 63.62 109 PRO A CA 1
ATOM 878 C C . PRO A 1 109 ? -42.950 -15.576 15.629 1.00 63.62 109 PRO A C 1
ATOM 880 O O . PRO A 1 109 ? -43.773 -16.446 15.332 1.00 63.62 109 PRO A O 1
ATOM 883 N N . ILE A 1 110 ? -43.189 -14.272 15.505 1.00 68.38 110 ILE A N 1
ATOM 884 C CA . ILE A 1 110 ? -44.348 -13.717 14.807 1.00 68.38 110 ILE A CA 1
ATOM 885 C C . ILE A 1 110 ? -44.254 -14.212 13.362 1.00 68.38 110 ILE A C 1
ATOM 887 O O . ILE A 1 110 ? -43.264 -13.943 12.680 1.00 68.38 110 ILE A O 1
ATOM 891 N N . LYS A 1 111 ? -45.249 -14.982 12.903 1.00 63.44 111 LYS A N 1
ATOM 892 C CA . LYS A 1 111 ? -45.396 -15.237 11.468 1.00 63.44 111 LYS A CA 1
ATOM 893 C C . LYS A 1 111 ? -45.686 -13.884 10.812 1.00 63.44 111 LYS A C 1
ATOM 895 O O . LYS A 1 111 ? -46.583 -13.199 11.295 1.00 63.44 111 LYS A O 1
ATOM 900 N N . PRO A 1 112 ? -44.953 -13.478 9.766 1.00 57.28 112 PRO A N 1
ATOM 901 C CA . PRO A 1 112 ? -45.383 -12.346 8.970 1.00 57.28 112 PRO A CA 1
ATOM 902 C C . PRO A 1 112 ? -46.679 -12.759 8.271 1.00 57.28 112 PRO A C 1
ATOM 904 O O . PRO A 1 112 ? -46.673 -13.695 7.470 1.00 57.28 112 PRO A O 1
ATOM 907 N N . ASP A 1 113 ? -47.784 -12.109 8.630 1.00 63.72 113 ASP A N 1
ATOM 908 C CA . ASP A 1 113 ? -49.008 -12.175 7.840 1.00 63.72 113 ASP A CA 1
ATOM 909 C C . ASP A 1 113 ? -48.691 -11.580 6.462 1.00 63.72 113 ASP A C 1
ATOM 911 O O . ASP A 1 113 ? -48.294 -10.420 6.339 1.00 63.72 113 ASP A O 1
ATOM 915 N N . MET A 1 114 ? -48.766 -12.433 5.443 1.00 60.19 114 MET A N 1
ATOM 916 C CA . MET A 1 114 ? -48.757 -12.066 4.032 1.00 60.19 114 MET A CA 1
ATOM 917 C C . MET A 1 114 ? -50.201 -12.198 3.553 1.00 60.19 114 MET A C 1
ATOM 919 O O . MET A 1 114 ? -50.618 -13.303 3.204 1.00 60.19 114 MET A O 1
ATOM 923 N N . ASP A 1 115 ? -50.922 -11.079 3.580 1.00 62.03 115 ASP A N 1
ATOM 924 C CA . ASP A 1 115 ? -52.101 -10.819 2.748 1.00 62.03 115 ASP A CA 1
ATOM 925 C C . ASP A 1 115 ? -51.736 -9.746 1.709 1.00 62.03 115 ASP A C 1
ATOM 927 O O . ASP A 1 115 ? -51.037 -8.771 2.086 1.00 62.03 115 ASP A O 1
#

Secondary structure (DSSP, 8-state):
-HHHHHHHHHHHHS--------S---HHHHHHHHHHHHHHHHHHHHHHHHHHHHHHHHHHHHHHHHHHHHHHHHHHHHHHHHHHHHHHHHHT-SS-------S----PPPP----

Radius of gyration: 34.93 Å; Cα contacts (8 Å, |Δi|>4): 15; chains: 1; bounding box: 80×34×90 Å

pLDDT: mean 73.8, std 15.28, range [47.03, 96.81]

Solvent-accessible surface area (backbone atoms only — not comparable to full-atom values): 7044 Å² total; per-residue (Å²): 106,70,66,58,54,43,51,53,46,50,54,66,64,62,57,75,81,87,61,85,90,74,77,89,76,57,75,68,54,56,52,52,50,52,50,51,53,52,49,45,53,49,48,53,52,51,44,52,53,52,52,50,52,51,52,54,51,51,54,49,51,52,51,53,50,52,51,50,51,51,52,50,53,51,51,54,50,52,51,51,51,50,53,52,51,50,49,51,56,54,71,72,38,91,79,65,80,79,76,74,83,66,96,62,86,83,74,73,82,79,74,81,86,84,130

Foldseek 3Di:
DLVVLLVVLVVLLPPDPPDPPPDDDDPVVVVVVVVSVVVNVVSVVVSVVSVVVVVVVVVVVVVVVVVVVVVVVVVVVVVVVVVVVVVCVQVPDPPHPPPPPPVDDPDDDDDPDDD

Mean predicted aligned error: 16.05 Å